Protein AF-A0A818F6J6-F1 (afdb_monomer_lite)

Foldseek 3Di:
DDPDDPDDPVVVVVCVVVVVVVVVVVQVVVCVVPVVDGCQWDWDDDPVDIDIDGPDDD

Secondary structure (DSSP, 8-state):
--S--SS-HHHHHHHHHHHHHHHHHHHHHHHHH-TT-----EEEE-SS-EEEE-----

Structure (mmCIF, N/CA/C/O backbone):
data_AF-A0A818F6J6-F1
#
_entry.id   AF-A0A818F6J6-F1
#
loop_
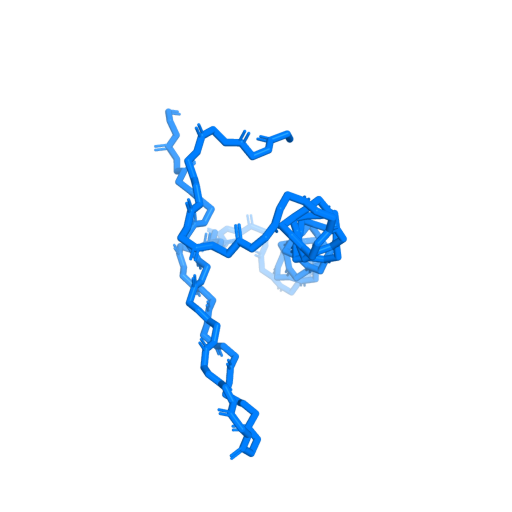_atom_site.group_PDB
_atom_site.id
_atom_site.type_symbol
_atom_site.label_atom_id
_atom_site.label_alt_id
_atom_site.label_comp_id
_atom_site.label_asym_id
_atom_site.label_entity_id
_atom_site.label_seq_id
_atom_site.pdbx_PDB_ins_code
_atom_site.Cartn_x
_atom_site.Cartn_y
_atom_site.Cartn_z
_atom_site.occupancy
_atom_site.B_iso_or_equiv
_atom_site.auth_seq_id
_atom_site.auth_comp_id
_atom_site.auth_asym_id
_atom_site.auth_atom_id
_atom_site.pdbx_PDB_model_num
ATOM 1 N N . ILE A 1 1 ? -8.486 8.860 -2.128 1.00 70.81 1 ILE A N 1
ATOM 2 C CA . ILE A 1 1 ? -9.874 9.012 -1.629 1.00 70.81 1 ILE A CA 1
ATOM 3 C C . ILE A 1 1 ? -10.499 7.620 -1.624 1.00 70.81 1 ILE A C 1
ATOM 5 O O . ILE A 1 1 ? -10.364 6.943 -2.638 1.00 70.81 1 ILE A O 1
ATOM 9 N N . PRO A 1 2 ? -11.058 7.145 -0.500 1.00 77.69 2 PRO A N 1
ATOM 10 C CA . PRO A 1 2 ? -11.680 5.821 -0.418 1.00 77.69 2 PRO A CA 1
ATOM 11 C C . PRO A 1 2 ? -13.007 5.781 -1.196 1.00 77.69 2 PRO A C 1
ATOM 13 O O . PRO A 1 2 ? -13.801 6.707 -1.088 1.00 77.69 2 PRO A O 1
ATOM 16 N N . ILE A 1 3 ? -13.235 4.719 -1.981 1.00 81.56 3 ILE A N 1
ATOM 17 C CA . ILE A 1 3 ? -14.447 4.549 -2.816 1.00 81.56 3 ILE A CA 1
ATOM 18 C C . ILE A 1 3 ? -15.489 3.667 -2.110 1.00 81.56 3 ILE A C 1
ATOM 20 O O . ILE A 1 3 ? -16.683 3.946 -2.161 1.00 81.56 3 ILE A O 1
ATOM 24 N N . ARG A 1 4 ? -15.041 2.606 -1.429 1.00 83.00 4 ARG A N 1
ATOM 25 C CA . ARG A 1 4 ? -15.856 1.761 -0.546 1.00 83.00 4 ARG A CA 1
ATOM 26 C C . ARG A 1 4 ? -15.024 1.337 0.659 1.00 83.00 4 ARG A C 1
ATOM 28 O O . ARG A 1 4 ? -13.843 1.029 0.505 1.00 83.00 4 ARG A O 1
ATOM 35 N N . SER A 1 5 ? -15.635 1.296 1.837 1.00 83.88 5 SER A N 1
ATOM 36 C CA . SER A 1 5 ? -15.039 0.711 3.039 1.00 83.88 5 SER A CA 1
ATOM 37 C C . SER A 1 5 ? -16.110 0.060 3.910 1.00 83.88 5 SER A C 1
ATOM 39 O O . SER A 1 5 ? -17.279 0.438 3.862 1.00 83.88 5 SER A O 1
ATOM 41 N N . SER A 1 6 ? -15.692 -0.921 4.707 1.00 87.94 6 SER A N 1
ATOM 42 C CA . SER A 1 6 ? -16.514 -1.526 5.767 1.00 87.94 6 SER A CA 1
ATOM 43 C C . SER A 1 6 ? -16.187 -0.949 7.153 1.00 87.94 6 SER A C 1
ATOM 45 O O . SER A 1 6 ? -16.640 -1.476 8.163 1.00 87.94 6 SER A O 1
ATOM 47 N N . LEU A 1 7 ? -15.344 0.089 7.208 1.00 85.38 7 LEU A N 1
ATOM 48 C CA . LEU A 1 7 ? -14.897 0.764 8.427 1.00 85.38 7 LEU A CA 1
ATOM 49 C C . LEU A 1 7 ? -15.598 2.119 8.554 1.00 85.38 7 LEU A C 1
ATOM 51 O O . LEU A 1 7 ? -16.065 2.674 7.561 1.00 85.38 7 LEU A O 1
ATOM 55 N N . ASP A 1 8 ? -15.604 2.682 9.763 1.00 88.56 8 ASP A N 1
ATOM 56 C CA . ASP A 1 8 ? -16.091 4.044 10.003 1.00 88.56 8 ASP A CA 1
ATOM 57 C C . ASP A 1 8 ? -15.406 5.064 9.073 1.00 88.56 8 ASP A C 1
ATOM 59 O O . ASP A 1 8 ? -14.228 4.912 8.723 1.00 88.56 8 ASP A O 1
ATOM 63 N N . ALA A 1 9 ? -16.131 6.103 8.656 1.00 84.56 9 ALA A N 1
ATOM 64 C CA . ALA A 1 9 ? -15.650 7.083 7.684 1.00 84.56 9 ALA A CA 1
ATOM 65 C C . ALA A 1 9 ? -14.363 7.795 8.142 1.00 84.56 9 ALA A C 1
ATOM 67 O O . ALA A 1 9 ? -13.440 7.970 7.340 1.00 84.56 9 ALA A O 1
ATOM 68 N N . SER A 1 10 ? -14.258 8.134 9.432 1.00 87.75 10 SER A N 1
ATOM 69 C CA . SER A 1 10 ? -13.088 8.824 9.993 1.00 87.75 10 SER A CA 1
ATOM 70 C C . SER A 1 10 ? -11.843 7.937 9.960 1.00 87.75 10 SER A C 1
ATOM 72 O O . SER A 1 10 ? -10.779 8.335 9.472 1.00 87.75 10 SER A O 1
ATOM 74 N N . LEU A 1 11 ? -11.992 6.684 10.401 1.00 88.38 11 LEU A N 1
ATOM 75 C CA . LEU A 1 11 ? -10.914 5.698 10.359 1.00 88.38 11 LEU A CA 1
ATOM 76 C C . LEU A 1 11 ? -10.527 5.375 8.917 1.00 88.38 11 LEU A C 1
ATOM 78 O O . LEU A 1 11 ? -9.343 5.329 8.592 1.00 88.38 11 LEU A O 1
ATOM 82 N N . THR A 1 12 ? -11.509 5.206 8.033 1.00 87.88 12 THR A N 1
ATOM 83 C CA . THR A 1 12 ? -11.278 4.917 6.615 1.00 87.88 12 THR A CA 1
ATOM 84 C C . THR A 1 12 ? -10.404 5.986 5.972 1.00 87.88 12 THR A C 1
ATOM 86 O O . THR A 1 12 ? -9.457 5.655 5.259 1.00 87.88 12 THR A O 1
ATOM 89 N N . GLN A 1 13 ? -10.687 7.265 6.222 1.00 89.69 13 GLN A N 1
ATOM 90 C CA .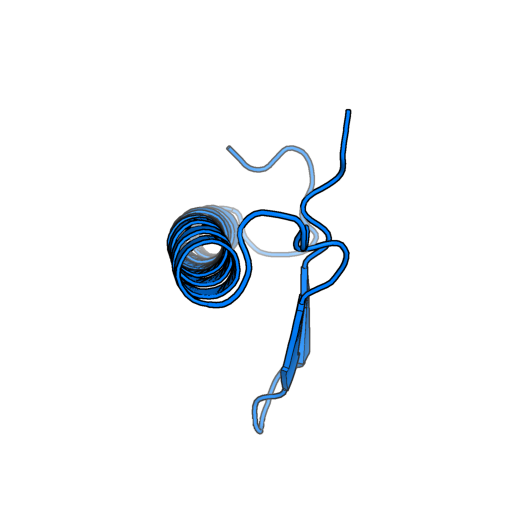 GLN A 1 13 ? -9.919 8.359 5.637 1.00 89.69 13 GLN A CA 1
ATOM 91 C C . GLN A 1 13 ? -8.472 8.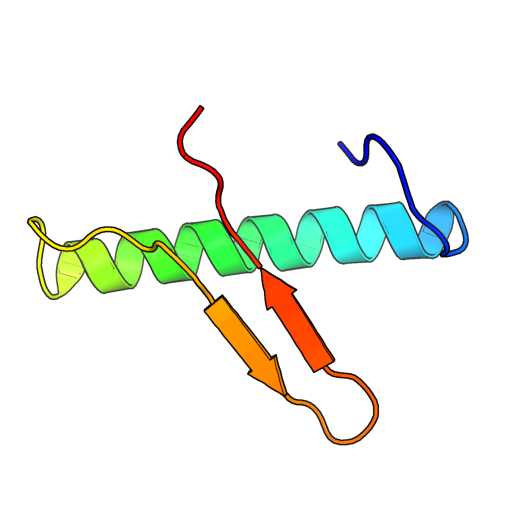377 6.146 1.00 89.69 13 GLN A C 1
ATOM 93 O O . GLN A 1 13 ? -7.547 8.526 5.342 1.00 89.69 13 GLN A O 1
ATOM 98 N N . GLN A 1 14 ? -8.264 8.151 7.448 1.00 89.69 14 GLN A N 1
ATOM 99 C CA . GLN A 1 14 ? -6.925 8.052 8.034 1.00 89.69 14 GLN A CA 1
ATOM 100 C C . GLN A 1 14 ? -6.142 6.860 7.473 1.00 89.69 14 GLN A C 1
ATOM 102 O O . GLN A 1 14 ? -5.023 7.026 6.987 1.00 89.69 14 GLN A O 1
ATOM 107 N N . TYR A 1 15 ? -6.737 5.665 7.478 1.00 88.62 15 TYR A N 1
ATOM 108 C CA . TYR A 1 15 ? -6.095 4.462 6.951 1.00 88.62 15 TYR A CA 1
ATOM 109 C C . TYR A 1 15 ? -5.783 4.592 5.461 1.00 88.62 15 TYR A C 1
ATOM 111 O O . TYR A 1 15 ? -4.676 4.258 5.045 1.00 88.62 15 TYR A O 1
ATOM 119 N N . ALA A 1 16 ? -6.707 5.124 4.658 1.00 87.56 16 ALA A N 1
ATOM 120 C CA . ALA A 1 16 ? -6.484 5.328 3.232 1.00 87.56 16 ALA A CA 1
ATOM 121 C C . ALA A 1 16 ? -5.301 6.272 2.966 1.00 87.56 16 ALA A C 1
ATOM 123 O O . ALA A 1 16 ? -4.486 5.985 2.091 1.00 87.56 16 ALA A O 1
ATOM 124 N N . ALA A 1 17 ? -5.175 7.367 3.723 1.00 89.19 17 ALA A N 1
ATOM 125 C CA . ALA A 1 17 ? -4.059 8.301 3.581 1.00 89.19 17 ALA A CA 1
ATOM 126 C C . ALA A 1 17 ? -2.714 7.665 3.981 1.00 89.19 17 ALA A C 1
ATOM 128 O O . ALA A 1 17 ? -1.739 7.750 3.230 1.00 89.19 17 ALA A O 1
ATOM 129 N N . LEU A 1 18 ? -2.674 6.981 5.130 1.00 89.25 18 LEU A N 1
ATOM 130 C CA . LEU A 1 18 ? -1.463 6.335 5.645 1.00 89.25 18 LEU A CA 1
ATOM 131 C C . LEU A 1 18 ? -0.987 5.199 4.734 1.00 89.25 18 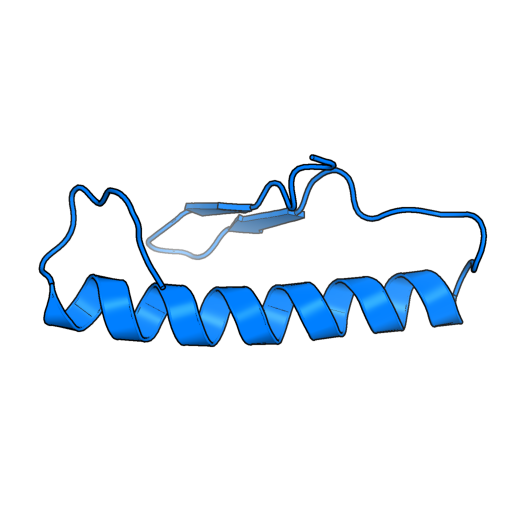LEU A C 1
ATOM 133 O O . LEU A 1 18 ? 0.186 5.148 4.365 1.00 89.25 18 LEU A O 1
ATOM 137 N N . ILE A 1 19 ? -1.898 4.311 4.328 1.00 88.25 19 ILE A N 1
ATOM 138 C CA . ILE A 1 19 ? -1.581 3.176 3.454 1.00 88.25 19 ILE A CA 1
ATOM 139 C C . ILE A 1 19 ? -1.147 3.669 2.074 1.00 88.25 19 ILE A C 1
ATOM 141 O O . ILE A 1 19 ? -0.208 3.115 1.502 1.00 88.25 19 ILE A O 1
ATOM 145 N N . LYS A 1 20 ? -1.771 4.732 1.550 1.00 87.12 20 LYS A N 1
ATOM 146 C CA . LYS A 1 20 ? -1.361 5.331 0.277 1.00 87.12 20 LYS A CA 1
ATOM 147 C C . LYS A 1 20 ? 0.076 5.847 0.342 1.00 87.12 20 LYS A C 1
ATOM 149 O O . LYS A 1 20 ? 0.886 5.456 -0.493 1.00 87.12 20 LYS A O 1
ATOM 154 N N . SER A 1 21 ? 0.410 6.642 1.361 1.00 89.50 21 SER A N 1
ATOM 155 C CA . SER A 1 21 ? 1.771 7.165 1.540 1.00 89.50 21 SER A CA 1
ATOM 156 C C . SER A 1 21 ? 2.806 6.047 1.715 1.00 89.50 21 SER A C 1
ATOM 158 O O . SER A 1 21 ? 3.880 6.098 1.113 1.00 89.50 21 SER A O 1
ATOM 160 N N . LEU A 1 22 ? 2.469 5.006 2.484 1.00 88.75 22 LEU A N 1
ATOM 161 C CA . LEU A 1 22 ? 3.335 3.843 2.674 1.00 88.75 22 LEU A CA 1
ATOM 162 C C . LEU A 1 22 ? 3.570 3.086 1.362 1.00 88.75 22 LEU A C 1
ATOM 164 O O . LEU A 1 22 ? 4.704 2.729 1.058 1.00 88.75 22 LEU A O 1
ATOM 168 N N . SER A 1 23 ? 2.514 2.876 0.575 1.00 87.19 23 SER A N 1
ATOM 169 C CA . SER A 1 23 ? 2.590 2.163 -0.706 1.00 87.19 23 SER A CA 1
ATOM 170 C C . SER A 1 23 ? 3.418 2.929 -1.733 1.00 87.19 23 SER A C 1
ATOM 172 O O . SER A 1 23 ? 4.208 2.326 -2.455 1.00 87.19 23 SER A O 1
ATOM 174 N N . ASP A 1 24 ? 3.284 4.258 -1.773 1.00 88.44 24 ASP A N 1
ATOM 175 C CA . ASP A 1 24 ? 4.079 5.102 -2.666 1.00 88.44 24 ASP A CA 1
ATOM 176 C C . ASP A 1 24 ? 5.568 5.050 -2.297 1.00 88.44 24 ASP A C 1
ATOM 178 O O . ASP A 1 24 ? 6.407 4.898 -3.183 1.00 88.44 24 ASP A O 1
ATOM 182 N N . LYS A 1 25 ? 5.899 5.079 -0.997 1.00 89.00 25 LYS A N 1
ATOM 183 C CA . LYS A 1 25 ? 7.278 4.888 -0.519 1.00 89.00 25 LYS A CA 1
ATOM 184 C C . LYS A 1 25 ? 7.818 3.501 -0.842 1.00 89.00 25 LYS A C 1
ATOM 186 O O . LYS A 1 25 ? 8.910 3.406 -1.386 1.00 89.00 25 LYS A O 1
ATOM 191 N N . ALA A 1 26 ? 7.054 2.448 -0.557 1.00 88.25 26 ALA A N 1
ATOM 192 C CA . ALA A 1 26 ? 7.456 1.078 -0.861 1.00 88.25 26 ALA A CA 1
ATOM 193 C C . ALA A 1 26 ? 7.729 0.897 -2.361 1.00 88.25 26 ALA A C 1
ATOM 195 O O . ALA A 1 26 ? 8.743 0.313 -2.736 1.00 88.25 26 ALA A O 1
ATOM 196 N N . ARG A 1 27 ? 6.876 1.466 -3.224 1.00 86.62 27 ARG A N 1
ATOM 197 C CA . ARG A 1 27 ? 7.087 1.468 -4.676 1.00 86.62 27 ARG A CA 1
ATOM 198 C C . ARG A 1 27 ? 8.374 2.197 -5.064 1.00 86.62 27 ARG A C 1
ATOM 200 O O . ARG A 1 27 ? 9.110 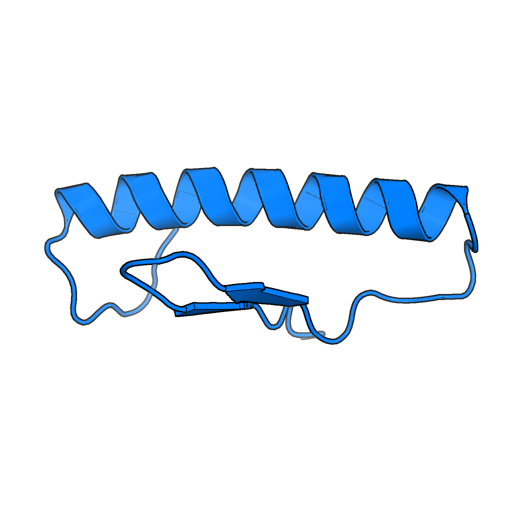1.685 -5.900 1.00 86.62 27 ARG A O 1
ATOM 207 N N . SER A 1 28 ? 8.648 3.367 -4.485 1.00 88.88 28 SER A N 1
ATOM 208 C CA . SER A 1 28 ? 9.889 4.103 -4.759 1.00 88.88 28 SER A CA 1
ATOM 209 C C . SER A 1 28 ? 11.125 3.318 -4.323 1.00 88.88 28 SER A C 1
ATOM 211 O O . SER A 1 28 ? 12.048 3.183 -5.113 1.00 88.88 28 SER A O 1
ATOM 213 N N . THR A 1 29 ? 11.119 2.723 -3.128 1.00 90.25 29 THR A N 1
ATOM 214 C CA . THR A 1 29 ? 12.244 1.913 -2.636 1.00 90.25 29 THR A CA 1
ATOM 215 C C . THR A 1 29 ? 12.484 0.674 -3.498 1.00 90.25 29 THR A C 1
ATOM 217 O O . THR A 1 29 ? 13.628 0.340 -3.777 1.00 90.25 29 THR A O 1
ATOM 220 N N . ILE A 1 30 ? 11.428 0.001 -3.972 1.00 87.81 30 ILE A N 1
ATOM 221 C CA . ILE A 1 30 ? 11.588 -1.136 -4.894 1.00 87.81 30 ILE A CA 1
ATOM 222 C C . ILE A 1 30 ? 12.189 -0.672 -6.219 1.00 87.81 30 ILE A C 1
ATOM 224 O O . ILE A 1 30 ? 13.109 -1.319 -6.700 1.00 87.81 30 ILE A O 1
ATOM 228 N N . ARG A 1 31 ? 11.745 0.471 -6.757 1.00 88.50 31 ARG A N 1
ATOM 229 C CA . ARG A 1 31 ? 12.311 1.055 -7.984 1.00 88.50 31 ARG A CA 1
ATOM 230 C C . ARG A 1 31 ? 13.768 1.495 -7.832 1.00 88.50 31 ARG A C 1
ATOM 232 O O . ARG A 1 31 ? 14.501 1.467 -8.812 1.00 88.50 31 ARG A O 1
ATOM 239 N N . GLU A 1 32 ? 14.177 1.919 -6.637 1.00 90.50 32 GLU A N 1
ATOM 240 C CA . GLU A 1 32 ? 15.577 2.242 -6.329 1.00 90.50 32 GLU A CA 1
ATOM 241 C C . GLU A 1 32 ? 16.464 0.989 -6.288 1.00 90.50 32 GLU A C 1
ATOM 243 O O . GLU A 1 32 ? 17.626 1.059 -6.676 1.00 90.50 32 GLU A O 1
ATOM 248 N N . ILE A 1 33 ? 15.925 -0.149 -5.835 1.00 90.75 33 ILE A N 1
ATOM 249 C CA . ILE A 1 33 ? 16.640 -1.434 -5.796 1.00 90.75 33 ILE A CA 1
ATOM 250 C C . ILE A 1 33 ? 16.687 -2.074 -7.188 1.00 90.75 33 ILE A C 1
ATOM 252 O O . ILE A 1 33 ? 17.742 -2.522 -7.629 1.00 90.75 33 ILE A O 1
ATOM 256 N N . ASP A 1 34 ? 15.541 -2.132 -7.861 1.00 87.19 34 ASP A N 1
ATOM 257 C CA . ASP A 1 34 ? 15.387 -2.684 -9.200 1.00 87.19 34 ASP A CA 1
ATOM 258 C C . ASP A 1 34 ? 14.328 -1.878 -9.977 1.00 87.19 34 ASP A C 1
ATOM 260 O O . ASP A 1 34 ? 13.125 -2.011 -9.723 1.00 87.19 34 ASP A O 1
ATOM 264 N N . PRO A 1 35 ? 14.742 -1.043 -10.947 1.00 83.81 35 PRO A N 1
ATOM 265 C CA . PRO A 1 35 ? 13.819 -0.218 -11.717 1.00 83.81 35 PRO A CA 1
ATOM 266 C C . PRO A 1 35 ? 12.910 -1.028 -12.653 1.00 83.81 35 PRO A C 1
ATOM 268 O O . PRO A 1 35 ? 11.908 -0.484 -13.118 1.00 83.81 35 PRO A O 1
ATOM 271 N N . ALA A 1 36 ? 13.229 -2.298 -12.936 1.00 83.19 36 ALA A N 1
ATOM 272 C CA . ALA A 1 36 ? 12.399 -3.185 -13.752 1.00 83.19 36 ALA A CA 1
ATOM 273 C C . ALA A 1 36 ? 11.324 -3.921 -12.934 1.00 83.19 36 ALA A C 1
ATOM 275 O O . ALA A 1 36 ? 10.436 -4.549 -13.513 1.00 83.19 36 ALA A O 1
ATOM 276 N N . ASN A 1 37 ? 11.390 -3.853 -11.601 1.00 81.25 37 ASN A N 1
ATOM 277 C CA . ASN A 1 37 ? 10.464 -4.553 -10.725 1.00 81.25 37 ASN A CA 1
ATOM 278 C C . ASN A 1 37 ? 9.297 -3.646 -10.313 1.00 81.25 37 ASN A C 1
ATOM 280 O O . ASN A 1 37 ? 9.478 -2.527 -9.823 1.00 81.25 37 ASN A O 1
ATOM 284 N N . GLU A 1 38 ? 8.074 -4.141 -10.488 1.00 80.19 38 GLU A N 1
ATOM 285 C CA . GLU A 1 38 ? 6.858 -3.418 -10.133 1.00 80.19 38 GLU A CA 1
ATOM 286 C C . GLU A 1 38 ? 6.199 -4.012 -8.888 1.00 80.19 38 GLU A C 1
ATOM 288 O O . GLU A 1 38 ? 6.074 -5.225 -8.719 1.00 80.19 38 GLU A O 1
ATOM 293 N N . LEU A 1 39 ? 5.736 -3.136 -7.995 1.00 78.00 39 LEU A N 1
ATOM 294 C CA . LEU A 1 39 ? 5.008 -3.549 -6.801 1.00 78.00 39 LEU A CA 1
ATOM 295 C C . LEU A 1 39 ? 3.610 -4.059 -7.202 1.00 78.00 39 LEU A C 1
ATOM 297 O O . LEU A 1 39 ? 2.688 -3.265 -7.356 1.00 78.00 39 LEU A O 1
ATOM 301 N N . VAL A 1 40 ? 3.447 -5.379 -7.330 1.00 83.88 40 VAL A N 1
ATOM 302 C CA . VAL A 1 40 ? 2.152 -6.019 -7.650 1.00 83.88 40 VAL A CA 1
ATOM 303 C C . VAL A 1 40 ? 1.293 -6.229 -6.400 1.00 83.88 40 VAL A C 1
ATOM 305 O O . VAL A 1 40 ? 0.075 -6.053 -6.423 1.00 83.88 40 VAL A O 1
ATOM 308 N N . PHE A 1 41 ? 1.918 -6.602 -5.281 1.00 83.75 41 PHE A N 1
ATOM 309 C CA . PHE A 1 41 ? 1.209 -6.897 -4.041 1.00 83.75 41 PHE A CA 1
ATOM 310 C C . PHE A 1 41 ? 2.067 -6.598 -2.817 1.00 83.75 41 PHE A C 1
ATOM 312 O O . PHE A 1 41 ? 3.252 -6.924 -2.774 1.00 83.75 41 PHE A O 1
ATOM 319 N N . PHE A 1 42 ? 1.451 -6.014 -1.796 1.00 83.12 42 PHE A N 1
ATOM 320 C CA . PHE A 1 42 ? 2.086 -5.707 -0.523 1.00 83.12 42 PHE A CA 1
ATOM 321 C C . PHE A 1 42 ? 1.225 -6.237 0.625 1.00 83.12 42 PHE A C 1
ATOM 323 O O . PHE A 1 42 ? 0.073 -5.842 0.794 1.00 83.12 42 PHE A O 1
ATOM 330 N N . ARG A 1 43 ? 1.789 -7.140 1.433 1.00 88.88 43 ARG A N 1
ATOM 331 C CA . A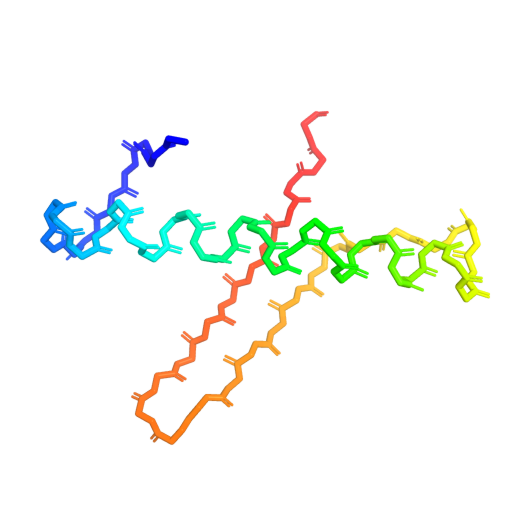RG A 1 43 ? 1.124 -7.740 2.594 1.00 88.88 43 ARG A CA 1
ATOM 332 C C . ARG A 1 43 ? 1.823 -7.300 3.870 1.00 88.88 43 ARG A C 1
ATOM 334 O O . ARG A 1 43 ? 2.978 -7.648 4.098 1.00 88.88 43 ARG A O 1
ATOM 341 N N . MET A 1 44 ? 1.097 -6.607 4.737 1.00 86.94 44 MET A N 1
ATOM 342 C CA . MET A 1 44 ? 1.581 -6.184 6.044 1.00 86.94 44 MET A CA 1
ATOM 343 C C . MET A 1 44 ? 0.757 -6.834 7.151 1.00 86.94 44 MET A C 1
ATOM 345 O O . MET A 1 44 ? -0.428 -6.552 7.322 1.00 86.94 44 MET A O 1
ATOM 349 N N . ARG A 1 45 ? 1.400 -7.695 7.943 1.00 92.00 45 ARG A N 1
ATOM 350 C CA . ARG A 1 45 ? 0.784 -8.336 9.106 1.00 92.00 45 ARG A CA 1
ATOM 351 C C . ARG A 1 45 ? 1.196 -7.610 10.382 1.00 92.00 45 ARG A C 1
ATOM 353 O O . ARG A 1 45 ? 2.378 -7.467 10.671 1.00 92.00 45 ARG A O 1
ATOM 360 N N . THR A 1 46 ? 0.214 -7.200 11.172 1.00 88.19 46 THR A N 1
ATOM 361 C CA . THR A 1 46 ? 0.405 -6.705 12.541 1.00 88.19 46 THR A CA 1
ATOM 362 C C . THR A 1 46 ? -0.153 -7.723 13.538 1.00 88.19 46 THR A C 1
ATOM 364 O O . THR A 1 46 ? -0.801 -8.696 13.152 1.00 88.19 46 THR A O 1
ATOM 367 N N . LYS A 1 47 ? 0.069 -7.510 14.842 1.00 91.38 47 LYS A N 1
ATOM 368 C CA . LYS A 1 47 ? -0.472 -8.399 15.887 1.00 91.38 47 LYS A CA 1
ATOM 369 C C . LYS A 1 47 ? -2.004 -8.454 15.907 1.00 91.38 47 LYS A C 1
ATOM 371 O O . LYS A 1 47 ? -2.555 -9.478 16.284 1.00 91.38 47 LYS A O 1
ATOM 376 N N . LYS A 1 48 ? -2.677 -7.357 15.544 1.00 88.50 48 LYS A N 1
ATOM 377 C CA . LYS A 1 48 ? -4.145 -7.243 15.598 1.00 88.50 48 LYS A CA 1
ATOM 378 C C . LYS A 1 48 ? -4.815 -7.328 14.229 1.00 88.50 48 LYS A C 1
ATOM 380 O O . LYS A 1 48 ? -5.950 -7.771 14.148 1.00 88.50 48 LYS A O 1
ATOM 385 N N . HIS A 1 49 ? -4.131 -6.893 13.175 1.00 86.00 49 HIS A N 1
ATOM 386 C CA . HIS A 1 49 ? -4.726 -6.729 11.851 1.00 86.00 49 HIS A CA 1
ATOM 387 C C . HIS A 1 49 ? -3.764 -7.136 10.744 1.00 86.00 49 HIS A C 1
ATOM 389 O O . HIS A 1 49 ? -2.546 -6.986 10.867 1.00 86.00 49 HIS A O 1
ATOM 395 N N . GLU A 1 50 ? -4.327 -7.577 9.633 1.00 89.81 50 GLU A N 1
ATOM 396 C CA . GLU A 1 50 ? -3.609 -7.835 8.397 1.00 89.81 50 GLU A CA 1
ATOM 397 C C . GLU A 1 50 ? -4.086 -6.858 7.324 1.00 89.81 50 GLU A C 1
ATOM 399 O O . GLU A 1 50 ? -5.286 -6.652 7.154 1.00 89.81 50 GLU A O 1
ATOM 404 N N . ILE A 1 51 ? -3.136 -6.229 6.634 1.00 87.38 51 ILE A N 1
ATOM 405 C CA . ILE A 1 51 ? -3.388 -5.241 5.590 1.00 87.38 51 ILE A CA 1
ATOM 406 C C . ILE A 1 51 ? -2.793 -5.783 4.295 1.00 87.38 51 ILE A C 1
ATOM 408 O O . ILE A 1 51 ? -1.588 -6.010 4.190 1.00 87.38 51 ILE A O 1
ATOM 412 N N . LEU A 1 52 ? -3.662 -5.996 3.317 1.00 88.44 52 LEU A N 1
ATOM 413 C CA . LEU A 1 52 ? -3.323 -6.465 1.981 1.00 88.44 52 LEU A CA 1
ATOM 414 C C . LEU A 1 52 ? -3.548 -5.291 1.032 1.00 88.44 52 LEU A C 1
ATOM 416 O O . LEU A 1 52 ? -4.648 -4.741 0.976 1.00 88.44 52 LEU A O 1
ATOM 420 N N . VAL A 1 53 ? -2.503 -4.878 0.325 1.00 85.44 53 VAL A N 1
ATOM 421 C CA . VAL A 1 53 ? -2.537 -3.742 -0.592 1.00 85.44 53 VAL A CA 1
ATOM 422 C C . VAL A 1 53 ? -2.137 -4.223 -1.974 1.00 85.44 53 VAL A C 1
ATOM 424 O O . VAL A 1 53 ? -1.020 -4.689 -2.182 1.00 85.44 53 VAL A O 1
ATOM 427 N N . ALA A 1 54 ? -3.055 -4.077 -2.921 1.00 86.06 54 ALA A N 1
ATOM 428 C CA . ALA A 1 54 ? -2.791 -4.243 -4.339 1.00 86.06 54 ALA A CA 1
ATOM 429 C C . ALA A 1 54 ? -2.837 -2.847 -4.975 1.00 86.06 54 ALA A C 1
ATOM 431 O O . ALA A 1 54 ? -3.926 -2.275 -5.101 1.00 86.06 54 ALA A O 1
ATOM 432 N N . PRO A 1 55 ? -1.688 -2.249 -5.329 1.00 74.81 55 PRO A N 1
ATOM 433 C CA . PRO A 1 55 ? -1.659 -1.056 -6.158 1.00 74.81 55 PRO A CA 1
ATOM 434 C C . PRO A 1 55 ? -2.030 -1.507 -7.573 1.00 74.81 55 PRO A C 1
ATOM 436 O O . PRO A 1 55 ? -1.170 -1.876 -8.362 1.00 74.81 55 PRO A O 1
ATOM 439 N N . GLY A 1 56 ? -3.333 -1.592 -7.845 1.00 66.75 56 GLY A N 1
ATOM 440 C CA . GLY A 1 56 ? -3.842 -2.056 -9.129 1.00 66.75 56 GLY A CA 1
ATOM 441 C C . GLY A 1 56 ? -3.247 -1.240 -10.273 1.00 66.75 56 GLY A C 1
ATOM 442 O O . GLY A 1 56 ? -3.345 -0.012 -10.276 1.00 66.75 56 GLY A O 1
ATOM 443 N N . ILE A 1 57 ? -2.638 -1.939 -11.226 1.00 46.81 57 ILE A N 1
ATOM 444 C CA . ILE A 1 57 ? -2.431 -1.437 -12.579 1.00 46.81 57 ILE A CA 1
ATOM 445 C C . ILE A 1 57 ? -3.841 -1.286 -13.156 1.00 46.81 57 ILE A C 1
ATOM 447 O O . ILE A 1 57 ? -4.553 -2.280 -13.314 1.00 46.81 57 ILE A O 1
ATOM 451 N N . CYS A 1 58 ? -4.276 -0.041 -13.334 1.00 37.66 58 CYS A N 1
ATOM 452 C CA . CYS A 1 58 ? -5.424 0.273 -14.174 1.00 37.66 58 CYS A CA 1
ATOM 453 C C . CYS A 1 58 ? -4.931 0.490 -15.600 1.00 37.66 58 CYS A C 1
ATOM 455 O O . CYS A 1 58 ? -3.826 1.066 -15.739 1.00 37.66 58 CYS A O 1
#

pLDDT: mean 84.49, std 9.32, range [37.66, 92.0]

Radius of gyration: 12.8 Å; chains: 1; bounding box: 33×17×30 Å

Sequence (58 aa):
IPIRSSLDASLTQQYAALIKSLSDKARSTIREIDPANELVFFRMRTKKHEILVAPGIC